Protein AF-A0A060CCM7-F1 (afdb_monomer_lite)

Foldseek 3Di:
DPPVVHDPVVVVVVQVVCVVVVHHDDDDDDPPDPPCDPLVVQLLQVPDCSVVVFQKFWDDPVCCVLADDDDPPDFKAADDLVSQVVCVVVVRDVGADPDFPPDDPPHHPGQKMKGDFDQHPVRDTTIMIGGD

pLDDT: mean 94.62, std 5.15, range [69.69, 98.62]

Organism: NCBI:txid114707

Secondary structure (DSSP, 8-state):
--GGG--HHHHHHHHHHHHHTT---------S---SSHHHHHHHTT-TTGGGGS-EEEEPGGGGGGSPPPPTT-SEEEPPHHHHHHHHHTTSS--S-S--TT-BTTTBSSSEEEE--EE-TTS-EEEEEEE-

InterPro domains:
  IPR017853 Glycoside hydrolase superfamily [SSF51445] (2-70)

Structure (mmCIF, N/CA/C/O backbone):
data_AF-A0A060CCM7-F1
#
_entry.id   AF-A0A060CCM7-F1
#
loop_
_atom_site.group_PDB
_atom_site.id
_atom_site.type_symbol
_atom_site.label_atom_id
_atom_site.label_alt_id
_atom_site.label_comp_id
_atom_site.label_asym_id
_atom_site.label_entity_id
_atom_site.label_seq_id
_atom_site.pdbx_PDB_ins_code
_atom_site.Cartn_x
_atom_site.Cartn_y
_atom_site.Cartn_z
_atom_site.occupancy
_atom_site.B_iso_or_equiv
_atom_site.auth_seq_id
_atom_site.auth_comp_id
_atom_site.auth_asym_id
_atom_site.auth_atom_id
_atom_site.pdbx_PDB_model_num
ATOM 1 N N . MET A 1 1 ? 11.215 4.249 -16.425 1.00 80.81 1 MET A N 1
ATOM 2 C CA . MET A 1 1 ? 12.465 3.891 -15.725 1.00 80.81 1 MET A CA 1
ATOM 3 C C . MET A 1 1 ? 12.741 4.905 -14.639 1.00 80.81 1 MET A C 1
ATOM 5 O O . MET A 1 1 ? 12.363 6.060 -14.806 1.00 80.81 1 MET A O 1
ATOM 9 N N . ASP A 1 2 ? 13.366 4.468 -13.548 1.00 87.12 2 ASP A N 1
ATOM 1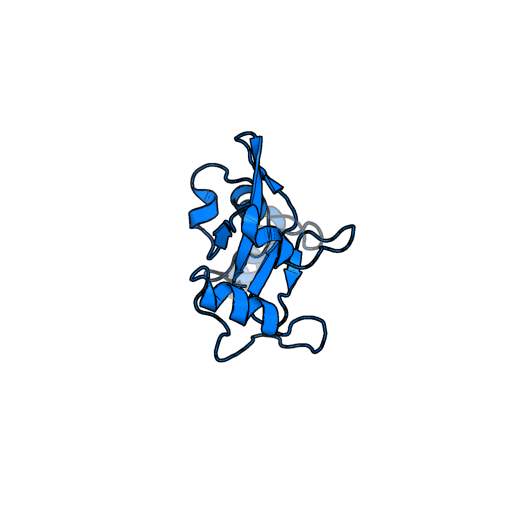0 C CA . ASP A 1 2 ? 13.931 5.389 -12.562 1.00 87.12 2 ASP A CA 1
ATOM 11 C C . ASP A 1 2 ? 15.015 6.244 -13.258 1.00 87.12 2 ASP A C 1
ATOM 13 O O . ASP A 1 2 ? 15.923 5.672 -13.872 1.00 87.12 2 ASP A O 1
ATOM 17 N N . PRO A 1 3 ? 14.917 7.590 -13.208 1.00 91.12 3 PRO A N 1
ATOM 18 C CA . PRO A 1 3 ? 15.853 8.489 -13.880 1.00 91.12 3 PRO A CA 1
ATOM 19 C C . PRO A 1 3 ? 17.325 8.277 -13.506 1.00 91.12 3 PRO A C 1
ATOM 21 O O . PRO A 1 3 ? 18.198 8.650 -14.287 1.00 91.12 3 PRO A O 1
ATOM 24 N N . ALA A 1 4 ? 17.618 7.675 -12.348 1.00 95.06 4 ALA A N 1
ATOM 25 C CA . ALA A 1 4 ? 18.980 7.335 -11.943 1.00 95.06 4 ALA A CA 1
ATOM 26 C C . ALA A 1 4 ? 19.649 6.299 -12.868 1.00 95.06 4 ALA A C 1
ATOM 28 O O . ALA A 1 4 ? 20.877 6.232 -12.910 1.00 95.06 4 ALA A O 1
ATOM 29 N N . PHE A 1 5 ? 18.863 5.522 -13.623 1.00 93.31 5 PHE A N 1
ATOM 30 C CA . PHE A 1 5 ? 19.344 4.477 -14.537 1.00 93.31 5 PHE A CA 1
ATOM 31 C C . PHE A 1 5 ? 19.176 4.832 -16.023 1.00 93.31 5 PHE A C 1
ATOM 33 O O . PHE A 1 5 ? 19.428 3.994 -16.886 1.00 93.31 5 PHE A O 1
ATOM 40 N N . GLY A 1 6 ? 18.781 6.072 -16.328 1.00 95.44 6 GLY A N 1
ATOM 41 C CA . GLY A 1 6 ? 18.636 6.579 -17.692 1.00 95.44 6 GLY A CA 1
ATOM 42 C C . GLY A 1 6 ? 17.196 6.614 -18.205 1.00 95.44 6 GLY A C 1
ATOM 43 O O . GLY A 1 6 ? 16.214 6.606 -17.459 1.00 95.44 6 GLY A O 1
ATOM 44 N N . THR A 1 7 ? 17.072 6.707 -19.522 1.00 97.00 7 THR A N 1
ATOM 45 C CA . THR A 1 7 ? 15.830 6.946 -20.261 1.00 97.00 7 THR A CA 1
ATOM 46 C C . THR A 1 7 ? 15.389 5.712 -21.032 1.00 97.00 7 THR A C 1
ATOM 48 O O . THR A 1 7 ? 16.196 4.873 -21.423 1.00 97.00 7 THR A O 1
ATOM 51 N N . GLU A 1 8 ? 14.092 5.606 -21.316 1.00 95.12 8 GLU A N 1
ATOM 52 C CA . GLU A 1 8 ? 13.553 4.512 -22.137 1.00 95.12 8 GLU A CA 1
ATOM 53 C C . GLU A 1 8 ? 14.285 4.372 -23.483 1.00 95.12 8 GLU A C 1
ATOM 55 O O . GLU A 1 8 ? 14.542 3.261 -23.937 1.00 95.12 8 GLU A O 1
ATOM 60 N N . GLN A 1 9 ? 14.700 5.491 -24.085 1.00 97.00 9 GLN A N 1
ATOM 61 C CA . GLN A 1 9 ? 15.483 5.488 -25.320 1.00 97.00 9 GLN A CA 1
ATOM 62 C C . GLN A 1 9 ? 16.863 4.844 -25.136 1.00 97.00 9 GLN A C 1
ATOM 64 O O . GLN A 1 9 ? 17.280 4.064 -25.989 1.00 97.00 9 GLN A O 1
ATOM 69 N N . GLU A 1 10 ? 17.551 5.128 -24.029 1.00 96.56 10 GLU A N 1
ATOM 70 C CA . GLU A 1 10 ? 18.838 4.504 -23.700 1.00 96.56 10 GLU A CA 1
ATOM 71 C C . GLU A 1 10 ? 18.686 3.005 -23.425 1.00 96.56 10 GLU A C 1
ATOM 73 O O . GLU A 1 10 ? 19.518 2.221 -23.878 1.00 96.56 10 GLU A O 1
ATOM 78 N N . PHE A 1 11 ? 17.598 2.583 -22.771 1.00 95.31 11 PHE A N 1
ATOM 79 C CA . PHE A 1 11 ? 17.298 1.160 -22.600 1.00 95.31 11 PHE A CA 1
ATOM 80 C C . PHE A 1 11 ? 17.077 0.470 -23.948 1.00 95.31 11 PHE A C 1
ATOM 82 O O . PHE A 1 11 ? 17.706 -0.548 -24.233 1.00 95.31 11 PHE A O 1
ATOM 89 N N . VAL A 1 12 ? 16.252 1.051 -24.824 1.00 95.94 12 VAL A N 1
ATOM 90 C CA . VAL A 1 12 ? 16.035 0.526 -26.179 1.00 95.94 12 VAL A CA 1
ATOM 91 C C . VAL A 1 12 ? 17.356 0.430 -26.944 1.00 95.94 12 VAL A C 1
ATOM 93 O O . VAL A 1 12 ? 17.621 -0.594 -27.574 1.00 95.94 12 VAL A O 1
ATOM 96 N N . GLU A 1 13 ? 18.214 1.445 -26.868 1.00 97.31 13 GLU A N 1
ATOM 97 C CA . GLU A 1 13 ? 19.512 1.417 -27.543 1.00 97.31 13 GLU A CA 1
ATOM 98 C C . GLU A 1 13 ? 20.439 0.333 -26.977 1.00 97.31 13 GLU A C 1
ATOM 100 O O . GLU A 1 13 ? 21.027 -0.434 -27.741 1.00 97.31 13 GLU A O 1
ATOM 105 N N . MET A 1 14 ? 20.489 0.176 -25.653 1.00 96.44 14 MET A N 1
ATOM 106 C CA . MET A 1 14 ? 21.209 -0.920 -25.003 1.00 96.44 14 MET A CA 1
ATOM 107 C C . MET A 1 14 ? 20.741 -2.289 -25.525 1.00 96.44 14 MET A C 1
ATOM 109 O O . MET A 1 14 ? 21.579 -3.133 -25.857 1.00 96.44 14 MET A O 1
ATOM 113 N N . THR A 1 15 ? 19.426 -2.512 -25.665 1.00 96.94 15 THR A N 1
ATOM 114 C CA . THR A 1 15 ? 18.914 -3.784 -26.210 1.00 96.94 15 THR A CA 1
ATOM 115 C C . THR A 1 15 ? 19.352 -4.029 -27.657 1.00 96.94 15 THR A C 1
ATOM 117 O O . THR A 1 15 ? 19.662 -5.167 -28.017 1.00 96.94 15 THR A O 1
ATOM 120 N N . ARG A 1 16 ? 19.454 -2.977 -28.484 1.00 97.38 16 ARG A N 1
ATOM 121 C CA . ARG A 1 16 ? 19.933 -3.090 -29.873 1.00 97.38 16 ARG A CA 1
ATOM 122 C C . ARG A 1 16 ? 21.410 -3.446 -29.935 1.00 97.38 16 ARG A C 1
ATOM 124 O O . ARG A 1 16 ? 21.787 -4.320 -30.715 1.00 97.38 16 ARG A O 1
ATOM 131 N N . VAL A 1 17 ? 22.233 -2.799 -29.109 1.00 98.12 17 VAL A N 1
ATOM 132 C CA . VAL A 1 17 ? 23.670 -3.086 -29.021 1.00 98.12 17 VAL A CA 1
ATOM 133 C C . VAL A 1 17 ? 23.888 -4.532 -28.580 1.00 98.12 17 VAL A C 1
ATOM 135 O O . VAL A 1 17 ? 24.640 -5.256 -29.228 1.00 98.12 17 VAL A O 1
ATOM 138 N N . ALA A 1 18 ? 23.182 -4.996 -27.545 1.00 98.00 18 ALA A N 1
ATOM 139 C CA . ALA A 1 18 ? 23.265 -6.387 -27.106 1.00 98.00 18 ALA A CA 1
ATOM 140 C C . ALA A 1 18 ? 22.938 -7.367 -28.248 1.00 98.00 18 ALA A C 1
ATOM 142 O O . ALA A 1 18 ? 23.722 -8.279 -28.520 1.00 98.00 18 ALA A O 1
ATOM 143 N N . ALA A 1 19 ? 21.845 -7.130 -28.981 1.00 97.75 19 ALA A N 1
ATOM 144 C CA . ALA A 1 19 ? 21.452 -7.968 -30.112 1.00 97.75 19 ALA A CA 1
ATOM 145 C C . ALA A 1 19 ? 22.500 -7.983 -31.242 1.00 97.75 19 ALA A C 1
ATOM 147 O O . ALA A 1 19 ? 22.787 -9.045 -31.798 1.00 97.75 19 ALA A O 1
ATOM 148 N N . ALA A 1 20 ? 23.117 -6.835 -31.553 1.00 98.19 20 ALA A N 1
ATOM 149 C CA . ALA A 1 20 ? 24.189 -6.731 -32.550 1.00 98.19 20 ALA A CA 1
ATOM 150 C C . ALA A 1 20 ? 25.441 -7.546 -32.176 1.00 98.19 20 ALA A C 1
ATOM 152 O O . ALA A 1 20 ? 26.185 -7.977 -33.055 1.00 98.19 20 ALA A O 1
ATOM 153 N N . HIS A 1 21 ? 25.641 -7.800 -30.881 1.00 98.12 21 HIS A N 1
ATOM 154 C CA . HIS A 1 21 ? 26.702 -8.649 -30.341 1.00 98.12 21 HIS A CA 1
ATOM 155 C C . HIS A 1 21 ? 26.232 -10.076 -30.011 1.00 98.12 21 HIS A C 1
ATOM 157 O O . HIS A 1 21 ? 26.897 -10.783 -29.254 1.00 98.12 21 HIS A O 1
ATOM 163 N N . ASN A 1 22 ? 25.097 -10.512 -30.575 1.00 97.69 22 ASN A N 1
ATOM 164 C CA . ASN A 1 22 ? 24.504 -11.834 -30.345 1.00 97.69 22 ASN A CA 1
ATOM 165 C C . ASN A 1 22 ? 24.233 -12.139 -28.857 1.00 97.69 22 ASN A C 1
ATOM 167 O O . ASN A 1 22 ? 24.215 -13.302 -28.453 1.00 97.69 22 ASN A O 1
ATOM 171 N N . ALA A 1 23 ? 24.008 -11.101 -28.051 1.00 98.12 23 ALA A N 1
ATOM 172 C CA . ALA A 1 23 ? 23.604 -11.197 -26.657 1.00 98.12 23 ALA A CA 1
ATOM 173 C C . ALA A 1 23 ? 22.101 -10.917 -26.500 1.00 98.12 23 ALA A C 1
ATOM 175 O O . ALA A 1 23 ? 21.464 -10.302 -27.357 1.00 98.12 23 ALA A O 1
ATOM 176 N N . ILE A 1 24 ? 21.536 -11.373 -25.382 1.00 96.25 24 ILE A N 1
ATOM 177 C CA . ILE A 1 24 ? 20.126 -11.189 -25.028 1.00 96.25 24 ILE A CA 1
ATOM 178 C C . ILE A 1 24 ? 20.065 -10.403 -23.720 1.00 96.25 24 ILE A C 1
ATOM 180 O O . ILE A 1 24 ? 20.733 -10.767 -22.753 1.00 96.25 24 ILE A O 1
ATOM 184 N N . VAL A 1 25 ? 19.255 -9.344 -23.696 1.00 94.88 25 VAL A N 1
ATOM 185 C CA . VAL A 1 25 ? 18.884 -8.642 -22.461 1.00 94.88 25 VAL A CA 1
ATOM 186 C C . VAL A 1 25 ? 17.677 -9.354 -21.856 1.00 94.88 25 VAL A C 1
ATOM 188 O O . VAL A 1 25 ? 16.698 -9.610 -22.556 1.00 94.88 25 VAL A O 1
ATOM 191 N N . ILE A 1 26 ? 17.764 -9.689 -20.572 1.00 94.19 26 ILE A N 1
ATOM 192 C CA . ILE A 1 26 ? 16.680 -10.279 -19.782 1.00 94.19 26 ILE A CA 1
ATOM 193 C C . ILE A 1 26 ? 16.332 -9.268 -18.694 1.00 94.19 26 ILE A C 1
ATOM 195 O O . ILE A 1 26 ? 17.239 -8.692 -18.096 1.00 94.19 26 ILE A O 1
ATOM 199 N N . ASP A 1 27 ? 15.039 -9.066 -18.465 1.00 90.06 27 ASP A N 1
ATOM 200 C CA . ASP A 1 27 ? 14.513 -8.140 -17.464 1.00 90.06 27 ASP A CA 1
ATOM 201 C C . ASP A 1 27 ? 13.419 -8.823 -16.633 1.00 90.06 27 ASP A C 1
ATOM 203 O O . ASP A 1 27 ? 12.851 -9.844 -17.046 1.00 90.06 27 ASP A O 1
ATOM 207 N N . ASP A 1 28 ? 13.134 -8.256 -15.468 1.00 88.88 28 ASP A N 1
ATOM 208 C CA . ASP A 1 28 ? 12.137 -8.763 -14.540 1.00 88.88 28 ASP A CA 1
ATOM 209 C C . ASP A 1 28 ? 10.737 -8.277 -14.924 1.00 88.88 28 ASP A C 1
ATOM 211 O O . ASP A 1 28 ? 10.455 -7.086 -15.056 1.00 88.88 28 ASP A O 1
ATOM 215 N N . VAL A 1 29 ? 9.803 -9.219 -15.024 1.00 84.81 29 VAL A N 1
ATOM 216 C CA . VAL A 1 29 ? 8.373 -8.914 -14.946 1.00 84.81 29 VAL A CA 1
ATOM 217 C C . VAL A 1 29 ? 7.947 -9.249 -13.527 1.00 84.81 29 VAL A C 1
ATOM 219 O O . VAL A 1 29 ? 8.086 -10.397 -13.105 1.00 84.81 29 VAL A O 1
ATOM 222 N N . VAL A 1 30 ? 7.426 -8.266 -12.789 1.00 81.94 30 VAL A N 1
ATOM 223 C CA . VAL A 1 30 ? 6.980 -8.433 -11.396 1.00 81.94 30 VAL A CA 1
ATOM 224 C C . VAL A 1 30 ? 5.445 -8.506 -11.357 1.00 81.94 30 VAL A C 1
ATOM 226 O O . VAL A 1 30 ? 4.785 -7.487 -11.174 1.00 81.94 30 VAL A O 1
ATOM 229 N N . PRO A 1 31 ? 4.826 -9.687 -11.561 1.00 70.06 31 PRO A N 1
ATOM 230 C CA . PRO A 1 31 ? 3.374 -9.801 -11.725 1.00 70.06 31 PRO A CA 1
ATOM 231 C C . PRO A 1 31 ? 2.593 -9.837 -10.405 1.00 70.06 31 PRO A C 1
ATOM 233 O O . PRO A 1 31 ? 1.378 -9.684 -10.417 1.00 70.06 31 PRO A O 1
ATOM 236 N N . ALA A 1 32 ? 3.257 -10.119 -9.280 1.00 69.69 32 ALA A N 1
ATOM 237 C CA . ALA A 1 32 ? 2.578 -10.527 -8.046 1.00 69.69 32 ALA A CA 1
ATOM 238 C C . ALA A 1 32 ? 2.374 -9.399 -7.020 1.00 69.69 32 ALA A C 1
ATOM 240 O O . ALA A 1 32 ? 1.642 -9.598 -6.057 1.00 69.69 32 ALA A O 1
ATOM 241 N N . HIS A 1 33 ? 3.035 -8.251 -7.188 1.00 78.50 33 HIS A N 1
ATOM 242 C CA . HIS A 1 33 ? 2.907 -7.093 -6.299 1.00 78.50 33 HIS A CA 1
ATOM 243 C C . HIS A 1 33 ? 3.453 -5.836 -6.990 1.00 78.50 33 HIS A C 1
ATOM 245 O O . HIS A 1 33 ? 4.582 -5.829 -7.470 1.00 78.50 33 HIS A O 1
ATOM 251 N N . THR A 1 34 ? 2.664 -4.761 -7.025 1.00 79.88 34 THR A N 1
ATOM 252 C CA . THR A 1 34 ? 3.072 -3.462 -7.603 1.00 79.88 34 THR A CA 1
ATOM 253 C C . THR A 1 34 ? 3.702 -2.522 -6.569 1.00 79.88 34 THR A C 1
ATOM 255 O O . THR A 1 34 ? 4.137 -1.418 -6.894 1.00 79.88 34 THR A O 1
ATOM 258 N N . GLY A 1 35 ? 3.767 -2.953 -5.305 1.00 85.31 35 GLY A N 1
ATOM 259 C CA . GLY A 1 35 ? 4.221 -2.131 -4.187 1.00 85.31 35 GLY A CA 1
ATOM 260 C C . GLY A 1 35 ? 3.235 -1.012 -3.835 1.00 85.31 35 GLY A C 1
ATOM 261 O O . GLY A 1 35 ? 2.052 -1.068 -4.162 1.00 85.31 35 GLY A O 1
ATOM 262 N N . LYS A 1 36 ? 3.736 0.017 -3.142 1.00 89.00 36 LYS A N 1
ATOM 263 C CA . LYS A 1 36 ? 2.947 1.162 -2.646 1.00 89.00 36 LYS A CA 1
ATOM 264 C C . LYS A 1 36 ? 3.052 2.383 -3.574 1.00 89.00 36 LYS A C 1
ATOM 266 O O . LYS A 1 36 ? 3.294 3.495 -3.115 1.00 89.00 36 LYS A O 1
ATOM 271 N N . GLY A 1 37 ? 2.974 2.150 -4.886 1.00 90.19 37 GLY A N 1
ATOM 272 C CA . GLY A 1 37 ? 3.090 3.183 -5.921 1.00 90.19 37 GLY A CA 1
ATOM 273 C C . GLY A 1 37 ? 1.809 4.002 -6.131 1.00 90.19 37 GLY A C 1
ATOM 274 O O . GLY A 1 37 ? 0.925 4.042 -5.277 1.00 90.19 37 GLY A O 1
ATOM 275 N N . ALA A 1 38 ? 1.694 4.643 -7.298 1.00 93.44 38 ALA A N 1
ATOM 276 C CA . ALA A 1 38 ? 0.535 5.471 -7.650 1.00 93.44 38 ALA A CA 1
ATOM 277 C C . ALA A 1 38 ? -0.790 4.689 -7.608 1.00 93.44 38 ALA A C 1
ATOM 279 O O . ALA A 1 38 ? -1.772 5.186 -7.064 1.00 93.44 38 ALA A O 1
ATOM 280 N N . ASP A 1 39 ? -0.796 3.449 -8.099 1.00 94.12 39 ASP A N 1
ATOM 281 C CA . ASP A 1 39 ? -1.987 2.593 -8.095 1.00 94.12 39 ASP A CA 1
ATOM 282 C C . ASP A 1 39 ? -2.458 2.282 -6.666 1.00 94.12 39 ASP A C 1
ATOM 284 O O . ASP A 1 39 ? -3.654 2.329 -6.378 1.00 94.12 39 ASP A O 1
ATOM 288 N N . PHE A 1 40 ? -1.522 2.059 -5.735 1.00 95.25 40 PHE A N 1
ATOM 289 C CA . PHE A 1 40 ? -1.840 1.839 -4.323 1.00 95.25 40 PHE A CA 1
ATOM 290 C C . PHE A 1 40 ? -2.425 3.102 -3.696 1.00 95.25 40 PHE A C 1
ATOM 292 O O . PHE A 1 40 ? -3.412 3.035 -2.969 1.00 95.25 40 PHE A O 1
ATOM 299 N N . ARG A 1 41 ? -1.877 4.274 -4.033 1.00 95.38 41 ARG A N 1
ATOM 300 C CA . ARG A 1 41 ? -2.422 5.555 -3.574 1.00 95.38 41 ARG A CA 1
ATOM 301 C C . ARG A 1 41 ? -3.855 5.779 -4.071 1.00 95.38 41 ARG A C 1
ATOM 303 O O . ARG A 1 41 ? -4.693 6.259 -3.310 1.00 95.38 41 ARG A O 1
ATOM 310 N N . LEU A 1 42 ? -4.145 5.428 -5.324 1.00 96.75 42 LEU A N 1
ATOM 311 C CA . LEU A 1 42 ? -5.497 5.494 -5.887 1.00 96.75 42 LEU A CA 1
ATOM 312 C C . LEU A 1 42 ? -6.449 4.512 -5.188 1.00 96.75 42 LEU A C 1
ATOM 314 O O . LEU A 1 42 ? -7.586 4.879 -4.889 1.00 96.75 42 LEU A O 1
ATOM 318 N N . ALA A 1 43 ? -5.965 3.313 -4.854 1.00 97.00 43 ALA A N 1
ATOM 319 C CA . ALA A 1 43 ? -6.711 2.325 -4.081 1.00 97.00 43 ALA A CA 1
ATOM 320 C C . ALA A 1 43 ? -7.066 2.841 -2.675 1.00 97.00 43 ALA A C 1
ATOM 322 O O . ALA A 1 43 ? -8.232 2.815 -2.287 1.00 97.00 43 ALA A O 1
ATOM 323 N N . GLU A 1 44 ? -6.110 3.419 -1.941 1.00 97.12 44 GLU A N 1
ATOM 324 C CA . GLU A 1 44 ? -6.376 4.026 -0.628 1.00 97.12 44 GLU A CA 1
ATOM 325 C C . GLU A 1 44 ? -7.435 5.142 -0.694 1.00 97.12 44 GLU A C 1
ATOM 327 O O . GLU A 1 44 ? -8.217 5.327 0.241 1.00 97.12 44 GLU A O 1
ATOM 332 N N . MET A 1 45 ? -7.464 5.893 -1.800 1.00 97.69 45 MET A N 1
ATOM 333 C CA . MET A 1 45 ? -8.429 6.966 -2.051 1.00 97.69 45 MET A CA 1
ATOM 334 C C . MET A 1 45 ? -9.783 6.471 -2.585 1.00 97.69 45 MET A C 1
ATOM 336 O O . MET A 1 45 ? -10.632 7.303 -2.917 1.00 97.69 45 MET A O 1
ATOM 340 N N . ALA A 1 46 ? -9.997 5.154 -2.673 1.00 97.56 46 ALA A N 1
ATOM 341 C CA . ALA A 1 46 ? -11.193 4.545 -3.252 1.00 97.56 46 ALA A CA 1
ATOM 342 C C . ALA A 1 46 ? -11.535 5.107 -4.647 1.00 97.56 46 ALA A C 1
ATOM 344 O O . ALA A 1 46 ? -12.698 5.371 -4.957 1.00 97.56 46 ALA A O 1
ATOM 345 N N . TYR A 1 47 ? -10.510 5.365 -5.467 1.00 97.94 47 TYR A N 1
ATOM 346 C CA . TYR A 1 47 ? -10.706 5.851 -6.826 1.00 97.94 47 TYR A CA 1
ATOM 347 C C . TYR A 1 47 ? -11.077 4.691 -7.747 1.00 97.94 47 TYR A C 1
ATOM 349 O O . TYR A 1 47 ? -10.264 3.794 -7.958 1.00 97.94 47 TYR A O 1
ATOM 357 N N . ASP A 1 48 ? -12.281 4.744 -8.315 1.00 97.12 48 ASP A N 1
ATOM 358 C CA . ASP A 1 48 ? -12.784 3.747 -9.267 1.00 97.12 48 ASP A CA 1
ATOM 359 C C . ASP A 1 48 ? -12.601 2.307 -8.730 1.00 97.12 48 ASP A C 1
ATOM 361 O O . ASP A 1 48 ? -12.807 2.059 -7.539 1.00 97.12 48 ASP A O 1
ATOM 365 N N . ASP A 1 49 ? -12.165 1.369 -9.571 1.00 96.50 49 ASP A N 1
ATOM 366 C CA . ASP A 1 49 ? -11.948 -0.032 -9.196 1.00 96.50 49 ASP A CA 1
ATOM 367 C C . ASP A 1 49 ? -10.548 -0.328 -8.612 1.00 96.50 49 ASP A C 1
ATOM 369 O O . ASP A 1 49 ? -10.224 -1.488 -8.338 1.00 96.50 49 ASP A O 1
ATOM 373 N N . PHE A 1 50 ? -9.702 0.686 -8.373 1.00 96.44 50 PHE A N 1
ATOM 374 C CA . PHE A 1 50 ? -8.338 0.480 -7.854 1.00 96.44 50 PHE A CA 1
ATOM 375 C C . PHE A 1 50 ? -8.258 -0.302 -6.533 1.00 96.44 50 PHE A C 1
ATOM 377 O O . PHE A 1 50 ? -7.336 -1.113 -6.406 1.00 96.44 50 PHE A O 1
ATOM 384 N N . PRO A 1 51 ? -9.185 -0.148 -5.561 1.00 95.38 51 PRO A N 1
ATOM 385 C CA . PRO A 1 51 ? -9.188 -0.994 -4.366 1.00 95.38 51 PRO A CA 1
ATOM 386 C C . PRO A 1 51 ? -9.202 -2.493 -4.683 1.00 95.38 51 PRO A C 1
ATOM 388 O O . PRO A 1 51 ? -8.575 -3.276 -3.975 1.00 95.38 51 PRO A O 1
ATOM 391 N N . GLY A 1 52 ? -9.857 -2.896 -5.778 1.00 93.94 52 GLY A N 1
ATOM 392 C CA . GLY A 1 52 ? -9.942 -4.290 -6.214 1.00 93.94 52 GLY A CA 1
ATOM 393 C C . GLY A 1 52 ? -8.620 -4.887 -6.708 1.00 93.94 52 GLY A C 1
ATOM 394 O O . GLY A 1 52 ? -8.526 -6.106 -6.843 1.00 93.94 52 GLY A O 1
ATOM 395 N N . LEU A 1 53 ? -7.593 -4.064 -6.952 1.00 93.44 53 LEU A N 1
ATOM 396 C CA . LEU A 1 53 ? -6.254 -4.524 -7.338 1.00 93.44 53 LEU A CA 1
ATOM 397 C C . LEU A 1 53 ? -5.444 -5.068 -6.152 1.00 93.44 53 LEU A C 1
ATOM 399 O O . LEU A 1 53 ? -4.436 -5.743 -6.359 1.00 93.44 53 LEU A O 1
ATOM 403 N N . TYR A 1 54 ? -5.870 -4.782 -4.920 1.00 94.12 54 TYR A N 1
ATOM 404 C CA . TYR A 1 54 ? -5.132 -5.110 -3.706 1.00 94.12 54 TYR A CA 1
ATOM 405 C C . TYR A 1 54 ? -5.968 -5.959 -2.756 1.00 94.12 54 TYR A C 1
ATOM 407 O O . TYR A 1 54 ? -7.190 -5.848 -2.681 1.00 94.12 54 TYR A O 1
ATOM 415 N N . HIS A 1 55 ? -5.294 -6.780 -1.953 1.00 94.56 55 HIS A N 1
ATOM 416 C CA . HIS A 1 55 ? -5.937 -7.434 -0.820 1.00 94.56 55 HIS A CA 1
ATOM 417 C C . HIS A 1 55 ? -6.038 -6.434 0.337 1.00 94.56 55 HIS A C 1
ATOM 419 O O . HIS A 1 55 ? -5.216 -6.446 1.255 1.00 94.56 55 HIS A O 1
ATOM 425 N N . MET A 1 56 ? -7.017 -5.534 0.253 1.00 95.69 56 MET A N 1
ATOM 426 C CA . MET A 1 56 ? -7.279 -4.501 1.252 1.00 95.69 56 MET A CA 1
ATOM 427 C C . MET A 1 56 ? -8.730 -4.518 1.721 1.00 95.69 56 MET A C 1
ATOM 429 O O . MET A 1 56 ? -9.653 -4.803 0.962 1.00 95.69 56 MET A O 1
ATOM 433 N N . ILE A 1 57 ? -8.912 -4.234 3.004 1.00 97.81 57 ILE A N 1
ATOM 434 C CA . ILE A 1 57 ? -10.189 -4.278 3.698 1.00 97.81 57 ILE A CA 1
ATOM 435 C C . ILE A 1 57 ? -10.394 -2.925 4.374 1.00 97.81 57 ILE A C 1
ATOM 437 O O . ILE A 1 57 ? -9.559 -2.494 5.172 1.00 97.81 57 ILE A O 1
ATOM 441 N N . GLU A 1 58 ? -11.498 -2.254 4.047 1.00 97.88 58 GLU A N 1
ATOM 442 C CA . GLU A 1 58 ? -11.926 -1.037 4.741 1.00 97.88 58 GLU A CA 1
ATOM 443 C C . GLU A 1 58 ? -12.391 -1.416 6.155 1.00 97.88 58 GLU A C 1
ATOM 445 O O . GLU A 1 58 ? -13.269 -2.269 6.324 1.00 97.88 58 GLU A O 1
ATOM 450 N N . ILE A 1 59 ? -11.791 -0.807 7.178 1.00 98.56 59 ILE A N 1
ATOM 451 C CA . ILE A 1 59 ? -12.168 -1.035 8.577 1.00 98.56 59 ILE A CA 1
ATOM 452 C C . ILE A 1 59 ? -13.243 -0.029 8.974 1.00 98.56 59 ILE A C 1
ATOM 454 O O . ILE A 1 59 ? -13.109 1.166 8.695 1.00 98.56 59 ILE A O 1
ATOM 458 N N . ARG A 1 60 ? -14.297 -0.505 9.650 1.00 98.12 60 ARG A N 1
ATOM 459 C CA . ARG A 1 60 ? -15.364 0.367 10.164 1.00 98.12 60 ARG A CA 1
ATOM 460 C C . ARG A 1 60 ? -14.783 1.390 11.134 1.00 98.12 60 ARG A C 1
ATOM 462 O O . ARG A 1 60 ? -13.891 1.066 11.912 1.00 98.12 60 ARG A O 1
ATOM 469 N N . ASP A 1 61 ? -15.325 2.597 11.094 1.00 97.38 61 ASP A N 1
ATOM 470 C CA . ASP A 1 61 ? -14.957 3.722 11.959 1.00 97.38 61 ASP A CA 1
ATOM 471 C C . ASP A 1 61 ? -14.969 3.368 13.453 1.00 97.38 61 ASP A C 1
ATOM 473 O O . ASP A 1 61 ? -14.001 3.658 14.155 1.00 97.38 61 ASP A O 1
ATOM 477 N N . ASP A 1 62 ? -15.994 2.646 13.910 1.00 98.19 62 ASP A N 1
ATOM 478 C CA . ASP A 1 62 ? -16.110 2.151 15.290 1.00 98.19 62 ASP A CA 1
ATOM 479 C C . ASP A 1 62 ? -14.927 1.260 15.726 1.00 98.19 62 ASP A C 1
ATOM 481 O O . ASP A 1 62 ? -14.637 1.136 16.917 1.00 98.19 62 ASP A O 1
ATOM 485 N N . ASP A 1 63 ? -14.232 0.641 14.767 1.00 98.50 63 ASP A N 1
ATOM 486 C CA . ASP A 1 63 ? -13.112 -0.275 14.991 1.00 98.50 63 ASP A CA 1
ATOM 487 C C . ASP A 1 63 ? -11.738 0.361 14.720 1.00 98.50 63 ASP A C 1
ATOM 489 O O . ASP A 1 63 ? -10.708 -0.277 14.951 1.00 98.50 63 ASP A O 1
ATOM 493 N N . TRP A 1 64 ? -11.679 1.628 14.293 1.00 98.31 64 TRP A N 1
ATOM 494 C CA . TRP A 1 64 ? -10.413 2.352 14.121 1.00 98.31 64 TRP A CA 1
ATOM 495 C C . TRP A 1 64 ? -9.543 2.421 15.381 1.00 98.31 64 TRP A C 1
ATOM 497 O O . TRP A 1 64 ? -8.326 2.344 15.216 1.00 98.31 64 TRP A O 1
ATOM 507 N N . PRO A 1 65 ? -10.086 2.497 16.615 1.00 97.88 65 PRO A N 1
ATOM 508 C CA . PRO A 1 65 ? -9.266 2.465 17.829 1.00 97.88 65 PRO A CA 1
ATOM 509 C C . PRO A 1 65 ? -8.433 1.186 18.015 1.00 97.88 65 PRO A C 1
ATOM 511 O O . PRO A 1 65 ? -7.538 1.166 18.855 1.00 97.88 65 PRO A O 1
ATOM 514 N N . LEU A 1 66 ? -8.716 0.110 17.268 1.00 97.56 66 LEU A N 1
ATOM 515 C CA . LEU A 1 66 ? -7.899 -1.112 17.271 1.00 97.56 66 LEU A CA 1
ATOM 516 C C . LEU A 1 66 ? -6.612 -0.954 16.461 1.00 97.56 66 LEU A C 1
ATOM 518 O O . LEU A 1 66 ? -5.652 -1.696 16.666 1.00 97.56 66 LEU A O 1
ATOM 522 N N . LEU A 1 67 ? -6.626 -0.053 15.482 1.00 98.06 67 LEU A N 1
ATOM 523 C CA . LEU A 1 67 ? -5.536 0.125 14.544 1.00 98.06 67 LEU A CA 1
ATOM 524 C C . LEU A 1 67 ? -4.523 1.107 15.146 1.00 98.06 67 LEU A C 1
ATOM 526 O O . LEU A 1 67 ? -4.915 2.218 15.508 1.00 98.06 67 LEU A O 1
ATOM 530 N N . PRO A 1 68 ? -3.233 0.741 15.218 1.00 96.81 68 PRO A N 1
ATOM 531 C CA . PRO A 1 68 ? -2.208 1.614 15.776 1.00 96.81 68 PRO A CA 1
ATOM 532 C C . PRO A 1 68 ? -2.104 2.932 15.005 1.00 96.81 68 PRO A C 1
ATOM 534 O O . PRO A 1 68 ? -2.437 3.005 13.814 1.00 96.81 68 PRO A O 1
ATOM 537 N N . ASP A 1 69 ? -1.627 3.963 15.696 1.00 95.94 69 ASP A N 1
ATOM 538 C CA . ASP A 1 69 ? -1.304 5.243 15.077 1.00 95.94 69 ASP A CA 1
ATOM 539 C C . ASP A 1 69 ? -0.173 5.062 14.059 1.00 95.94 69 ASP A C 1
ATOM 541 O O . ASP A 1 69 ? 0.730 4.236 14.229 1.00 95.94 69 ASP A O 1
ATOM 545 N N . VAL A 1 70 ? -0.237 5.834 12.978 1.00 96.12 70 VAL A N 1
ATOM 546 C CA . VAL A 1 70 ? 0.821 5.878 11.972 1.00 96.12 70 VAL A CA 1
ATOM 547 C C . VAL A 1 70 ? 1.750 7.034 12.312 1.00 96.12 70 VAL A C 1
ATOM 549 O O . VAL A 1 70 ? 1.297 8.154 12.521 1.00 96.12 70 VAL A O 1
ATOM 552 N N . GLU A 1 71 ? 3.051 6.757 12.384 1.00 93.25 71 GLU A N 1
ATOM 553 C CA . GLU A 1 71 ? 4.058 7.783 12.663 1.00 93.25 71 GLU A CA 1
ATOM 554 C C . GLU A 1 71 ? 4.047 8.898 11.607 1.00 93.25 71 GLU A C 1
ATOM 556 O O . GLU A 1 71 ? 3.885 8.636 10.411 1.00 93.25 71 GLU A O 1
ATOM 561 N N . ASP A 1 72 ? 4.308 10.134 12.039 1.00 91.50 72 ASP A N 1
ATOM 562 C CA . ASP A 1 72 ? 4.401 11.289 11.147 1.00 91.50 72 ASP A CA 1
ATOM 563 C C . ASP A 1 72 ? 5.375 11.031 9.985 1.00 91.50 72 ASP A C 1
ATOM 565 O O . ASP A 1 72 ? 6.523 10.616 10.162 1.00 91.50 72 ASP A O 1
ATOM 569 N N . GLY A 1 73 ? 4.912 11.297 8.762 1.00 90.62 73 GLY A N 1
ATOM 570 C CA . GLY A 1 73 ? 5.683 11.065 7.539 1.00 90.62 73 GLY A CA 1
ATOM 571 C C . GLY A 1 73 ? 5.658 9.619 7.029 1.00 90.62 73 GLY A C 1
ATOM 572 O O . GLY A 1 73 ? 6.237 9.339 5.977 1.00 90.62 73 GLY A O 1
ATOM 573 N N . ARG A 1 74 ? 4.974 8.698 7.717 1.00 91.38 74 ARG A N 1
ATOM 574 C CA . ARG A 1 74 ? 4.624 7.370 7.196 1.00 91.38 74 ARG A CA 1
ATOM 575 C C . ARG A 1 74 ? 3.186 7.370 6.672 1.00 91.38 74 ARG A C 1
ATOM 577 O O . ARG A 1 74 ? 2.366 8.198 7.040 1.00 91.38 74 ARG A O 1
ATOM 584 N N . HIS A 1 75 ? 2.884 6.413 5.797 1.00 90.88 75 HIS A N 1
ATOM 585 C CA . HIS A 1 75 ? 1.530 6.214 5.251 1.00 90.88 75 HIS A CA 1
ATOM 586 C C . HIS A 1 75 ? 0.813 5.001 5.855 1.00 90.88 75 HIS A C 1
ATOM 588 O O . HIS A 1 75 ? -0.406 4.878 5.772 1.00 90.88 75 HIS A O 1
ATOM 594 N N . ALA A 1 76 ? 1.575 4.086 6.455 1.00 95.19 76 ALA A N 1
ATOM 595 C CA . ALA A 1 76 ? 1.063 2.868 7.052 1.00 95.19 76 ALA A CA 1
ATOM 596 C C . ALA A 1 76 ? 2.024 2.342 8.120 1.00 95.19 76 ALA A C 1
ATOM 598 O O . ALA A 1 76 ? 3.215 2.661 8.106 1.00 95.19 76 ALA A O 1
ATOM 599 N N . VAL A 1 77 ? 1.505 1.470 8.976 1.00 96.62 77 VAL A N 1
ATOM 600 C CA . VAL A 1 77 ? 2.225 0.805 10.065 1.00 96.62 77 VAL A CA 1
ATOM 601 C C . VAL A 1 77 ? 1.949 -0.702 10.028 1.00 96.62 77 VAL A C 1
ATOM 603 O O . VAL A 1 77 ? 0.837 -1.123 9.694 1.00 96.62 77 VAL A O 1
ATOM 606 N N . ASN A 1 78 ? 2.959 -1.527 10.329 1.00 96.94 78 ASN A N 1
ATOM 607 C CA . ASN A 1 78 ? 2.778 -2.976 10.426 1.00 96.94 78 ASN A CA 1
ATOM 608 C C . ASN A 1 78 ? 1.900 -3.312 11.635 1.00 96.94 78 ASN A C 1
ATOM 610 O O . ASN A 1 78 ? 2.071 -2.739 12.709 1.00 96.94 78 ASN A O 1
ATOM 614 N N . LEU A 1 79 ? 0.952 -4.232 11.467 1.00 97.75 79 LEU A N 1
ATOM 615 C CA . LEU A 1 79 ? 0.079 -4.616 12.565 1.00 97.75 79 LEU A CA 1
ATOM 616 C C . LEU A 1 79 ? 0.794 -5.586 13.509 1.00 97.75 79 LEU A C 1
ATOM 618 O O . LEU A 1 79 ? 1.332 -6.592 13.037 1.00 97.75 79 LEU A O 1
ATOM 622 N N . PRO A 1 80 ? 0.737 -5.363 14.834 1.00 96.50 80 PRO A N 1
ATOM 623 C CA . PRO A 1 80 ? 1.225 -6.346 15.787 1.00 96.50 80 PRO A CA 1
ATOM 624 C C . PRO A 1 80 ? 0.310 -7.585 15.788 1.00 96.50 80 PRO A C 1
ATOM 626 O O . PRO A 1 80 ? -0.901 -7.459 15.552 1.00 96.50 80 PRO A O 1
ATOM 629 N N . PRO A 1 81 ? 0.829 -8.781 16.127 1.00 96.69 81 PRO A N 1
ATOM 630 C CA . PRO A 1 81 ? 0.054 -10.027 16.120 1.00 96.69 81 PRO A CA 1
ATOM 631 C C . PRO A 1 81 ? -1.267 -9.951 16.901 1.00 96.69 81 PRO A C 1
ATOM 633 O O . PRO A 1 81 ? -2.300 -10.427 16.433 1.00 96.69 81 PRO A O 1
ATOM 636 N N . ALA A 1 82 ? -1.264 -9.268 18.050 1.00 97.56 82 ALA A N 1
ATOM 637 C CA . ALA A 1 82 ? -2.452 -9.109 18.888 1.00 97.56 82 ALA A CA 1
ATOM 638 C C . ALA A 1 82 ? -3.573 -8.296 18.216 1.00 97.56 82 ALA A C 1
ATOM 640 O O . ALA A 1 82 ? -4.750 -8.553 18.466 1.00 97.56 82 ALA A O 1
ATOM 641 N N . VAL A 1 83 ? -3.239 -7.314 17.371 1.00 98.25 83 VAL A N 1
ATOM 642 C CA . VAL A 1 83 ? -4.241 -6.550 16.606 1.00 98.25 83 VAL A CA 1
ATOM 643 C C . VAL A 1 83 ? -4.761 -7.392 15.442 1.00 98.25 83 VAL A C 1
ATOM 645 O O . VAL A 1 83 ? -5.962 -7.404 15.187 1.00 98.25 83 VAL A O 1
ATOM 648 N N . VAL A 1 84 ? -3.892 -8.172 14.790 1.00 98.38 84 VAL A N 1
ATOM 649 C CA . VAL A 1 84 ? -4.301 -9.121 13.740 1.00 98.38 84 VAL A CA 1
ATOM 650 C C . VAL A 1 84 ? -5.304 -10.150 14.275 1.00 98.38 84 VAL A C 1
ATOM 652 O O . VAL A 1 84 ? -6.299 -10.436 13.608 1.00 98.38 84 VAL A O 1
ATOM 655 N N . ASP A 1 85 ? -5.092 -10.667 15.487 1.00 98.44 85 ASP A N 1
ATOM 656 C CA . ASP A 1 85 ? -6.033 -11.588 16.134 1.00 98.44 85 ASP A CA 1
ATOM 657 C C . ASP A 1 85 ? -7.390 -10.927 16.417 1.00 98.44 85 ASP A C 1
ATOM 659 O O . ASP A 1 85 ? -8.429 -11.510 16.113 1.00 98.44 85 ASP A O 1
ATOM 663 N N . GLN A 1 86 ? -7.400 -9.687 16.915 1.00 98.50 86 GLN A N 1
ATOM 664 C CA . GLN A 1 86 ? -8.638 -8.937 17.166 1.00 98.50 86 GLN A CA 1
ATOM 665 C C . GLN A 1 86 ? -9.427 -8.661 15.878 1.00 98.50 86 GLN A C 1
ATOM 667 O O . GLN A 1 86 ? -10.652 -8.794 15.852 1.00 98.50 86 GLN A O 1
ATOM 672 N N . LEU A 1 87 ? -8.735 -8.304 14.793 1.00 98.62 87 LEU A N 1
ATOM 673 C CA . LEU A 1 87 ? -9.357 -8.071 13.488 1.00 98.62 87 LEU A CA 1
ATOM 674 C C . LEU A 1 87 ? -9.908 -9.364 12.873 1.00 98.62 87 LEU A C 1
ATOM 676 O O . LEU A 1 87 ? -10.974 -9.338 12.254 1.00 98.62 87 LEU A O 1
ATOM 680 N N . ARG A 1 88 ? -9.225 -10.500 13.074 1.00 98.50 88 ARG A N 1
ATOM 681 C CA . ARG A 1 88 ? -9.739 -11.828 12.704 1.00 98.50 88 ARG A CA 1
ATOM 682 C C . ARG A 1 88 ? -11.010 -12.163 13.468 1.00 98.50 88 ARG A C 1
ATOM 684 O O . ARG A 1 88 ? -11.982 -12.595 12.858 1.00 98.50 88 ARG A O 1
ATOM 691 N N . ASP A 1 89 ? -11.020 -11.960 14.780 1.00 98.50 89 ASP A N 1
ATOM 692 C CA . ASP A 1 89 ? -12.171 -12.303 15.621 1.00 98.50 89 ASP A CA 1
ATOM 693 C C . ASP A 1 89 ? -13.405 -11.449 15.275 1.00 98.50 89 ASP A C 1
ATOM 695 O O . ASP A 1 89 ? -14.541 -11.899 15.421 1.00 98.50 89 ASP A O 1
ATOM 699 N N . LYS A 1 90 ? -13.185 -10.245 14.731 1.00 98.19 90 LYS A N 1
ATOM 700 C CA . LYS A 1 90 ? -14.220 -9.379 14.141 1.00 98.19 90 LYS A CA 1
ATOM 701 C C . LYS A 1 90 ? -14.609 -9.744 12.703 1.00 98.19 90 LYS A C 1
ATOM 703 O O . LYS A 1 90 ? -15.582 -9.200 12.187 1.00 98.19 90 LYS A O 1
ATOM 708 N N . GLY A 1 91 ? -13.889 -10.664 12.065 1.00 98.12 91 GLY A N 1
ATOM 709 C CA . GLY A 1 91 ? -14.167 -11.152 10.715 1.00 98.12 91 GLY A CA 1
ATOM 710 C C . GLY A 1 91 ? -13.651 -10.262 9.581 1.00 98.12 91 GLY A C 1
ATOM 711 O O . GLY A 1 91 ? -14.078 -10.453 8.446 1.00 98.12 91 GLY A O 1
ATOM 712 N N . TYR A 1 92 ? -12.753 -9.307 9.853 1.00 98.44 92 TYR A N 1
ATOM 713 C CA . TYR A 1 92 ? -12.185 -8.442 8.808 1.00 98.44 92 TYR A CA 1
ATOM 714 C C . TYR A 1 92 ? -11.163 -9.163 7.937 1.00 98.44 92 TYR A C 1
ATOM 716 O O . TYR A 1 92 ? -11.146 -8.992 6.723 1.00 98.44 92 TYR A O 1
ATOM 724 N N . ILE A 1 93 ? -10.292 -9.950 8.564 1.00 98.25 93 ILE A N 1
ATOM 725 C CA . ILE A 1 93 ? -9.171 -10.618 7.903 1.00 98.25 93 ILE A CA 1
ATOM 726 C C . ILE A 1 93 ? -9.084 -12.073 8.346 1.00 98.25 93 ILE A C 1
ATOM 728 O O . ILE A 1 93 ? -9.621 -12.467 9.379 1.00 98.25 93 ILE A O 1
ATOM 732 N N . VAL A 1 94 ? -8.343 -12.880 7.591 1.00 97.00 94 VAL A N 1
ATOM 733 C CA . VAL A 1 94 ? -8.131 -14.305 7.905 1.00 97.00 94 VAL A CA 1
ATOM 734 C C . VAL A 1 94 ? -7.236 -14.535 9.132 1.00 97.00 94 VAL A C 1
ATOM 736 O O . VAL A 1 94 ? -7.128 -15.658 9.620 1.00 97.00 94 VAL A O 1
ATOM 739 N N . GLY A 1 95 ? -6.614 -13.474 9.650 1.00 97.12 95 GLY A N 1
ATOM 740 C CA . GLY A 1 95 ? -5.694 -13.509 10.778 1.00 97.12 95 GLY A CA 1
ATOM 741 C C . GLY A 1 95 ? -4.241 -13.691 10.352 1.00 97.12 95 GLY A C 1
ATOM 742 O O . GLY A 1 95 ? -3.849 -13.368 9.230 1.00 97.12 95 GLY A O 1
ATOM 743 N N . GLN A 1 96 ? -3.422 -14.175 11.283 1.00 95.56 96 GLN A N 1
ATOM 744 C CA . GLN A 1 96 ? -1.987 -14.339 11.071 1.00 95.56 96 GLN A CA 1
ATOM 745 C C . GLN A 1 96 ? -1.707 -15.396 9.994 1.00 95.56 96 GLN A C 1
ATOM 747 O O . GLN A 1 96 ? -2.285 -16.486 10.010 1.00 95.56 96 GLN A O 1
ATOM 752 N N . LEU A 1 97 ? -0.801 -15.086 9.065 1.00 93.81 97 LEU A N 1
ATOM 753 C CA . LEU A 1 97 ? -0.369 -16.036 8.045 1.00 93.81 97 LEU A CA 1
ATOM 754 C C . LEU A 1 97 ? 0.723 -16.964 8.584 1.00 93.81 97 LEU A C 1
ATOM 756 O O . LEU A 1 97 ? 1.485 -16.626 9.485 1.00 93.81 97 LEU A O 1
ATOM 760 N N . ARG A 1 98 ? 0.823 -18.164 7.999 1.00 90.25 98 ARG A N 1
ATOM 761 C CA . ARG A 1 98 ? 1.774 -19.199 8.445 1.00 90.25 98 ARG A CA 1
ATOM 762 C C . ARG A 1 98 ? 3.243 -18.783 8.297 1.00 90.25 98 ARG A C 1
ATOM 764 O O . ARG A 1 98 ? 4.104 -19.341 8.975 1.00 90.25 98 ARG A O 1
ATOM 771 N N . ARG A 1 99 ? 3.550 -17.892 7.357 1.00 90.56 99 ARG A N 1
ATOM 772 C CA . ARG A 1 99 ? 4.902 -17.405 7.081 1.00 90.56 99 ARG A CA 1
ATOM 773 C C . ARG A 1 99 ? 4.835 -15.906 6.896 1.00 90.56 99 ARG A C 1
ATOM 775 O O . ARG A 1 99 ? 4.118 -15.485 6.003 1.00 90.56 99 ARG A O 1
ATOM 782 N N . VAL A 1 100 ? 5.643 -15.188 7.666 1.00 90.69 100 VAL A N 1
ATOM 783 C CA . VAL A 1 100 ? 5.863 -13.754 7.496 1.00 90.69 100 VAL A CA 1
ATOM 784 C C . VAL A 1 100 ? 7.085 -13.570 6.613 1.00 90.69 100 VAL A C 1
ATOM 786 O O . VAL A 1 100 ? 8.201 -13.939 6.991 1.00 90.69 100 VAL A O 1
ATOM 789 N N . ILE A 1 101 ? 6.876 -13.067 5.401 1.00 86.12 101 ILE A N 1
ATOM 790 C CA . ILE A 1 101 ? 7.975 -12.841 4.455 1.00 86.12 101 ILE A CA 1
ATOM 791 C C . ILE A 1 101 ? 8.740 -11.598 4.924 1.00 86.12 101 ILE A C 1
ATOM 793 O O . ILE A 1 101 ? 8.114 -10.604 5.272 1.00 86.12 101 ILE A O 1
ATOM 797 N N . PHE A 1 102 ? 10.075 -11.638 4.955 1.00 88.00 102 PHE A N 1
ATOM 798 C CA . PHE A 1 102 ? 10.916 -10.531 5.450 1.00 88.00 102 PHE A CA 1
ATOM 799 C C . PHE A 1 102 ? 10.652 -10.143 6.917 1.00 88.00 102 PHE A C 1
ATOM 801 O O . PHE A 1 102 ? 10.662 -8.964 7.256 1.00 88.00 102 PHE A O 1
ATOM 808 N N . PHE A 1 103 ? 10.390 -11.129 7.784 1.00 92.50 103 PHE A N 1
ATOM 809 C CA . PHE A 1 103 ? 10.211 -10.891 9.218 1.00 92.50 103 PHE A CA 1
ATOM 810 C C . PHE A 1 103 ? 11.404 -10.139 9.825 1.00 92.50 103 PHE A C 1
ATOM 812 O O . PHE A 1 103 ? 12.553 -10.562 9.678 1.00 92.50 103 PHE A O 1
ATOM 819 N N . GLU A 1 104 ? 11.105 -9.078 10.568 1.00 92.94 104 GLU A N 1
ATOM 820 C CA . GLU A 1 104 ? 12.082 -8.286 11.307 1.00 92.94 104 GLU A CA 1
ATOM 821 C C . GLU A 1 104 ? 11.460 -7.838 12.644 1.00 92.94 104 GLU A C 1
ATOM 823 O O . GLU A 1 104 ? 10.446 -7.133 12.633 1.00 92.94 104 GLU A O 1
ATOM 828 N N . PRO A 1 105 ? 12.024 -8.243 13.801 1.00 92.25 105 PRO A N 1
ATOM 829 C CA . PRO A 1 105 ? 11.483 -7.887 15.112 1.00 92.25 105 PRO A CA 1
ATOM 830 C C . PRO A 1 105 ? 11.316 -6.376 15.289 1.00 92.25 105 PRO A C 1
ATOM 832 O O . PRO A 1 105 ? 12.252 -5.615 15.058 1.00 92.25 105 PRO A O 1
ATOM 835 N N . GLY A 1 106 ? 10.127 -5.948 15.720 1.00 88.00 106 GLY A N 1
ATOM 836 C CA . GLY A 1 106 ? 9.802 -4.530 15.909 1.00 88.00 106 GLY A CA 1
ATOM 837 C C . GLY A 1 106 ? 9.667 -3.700 14.623 1.00 88.00 106 GLY A C 1
ATOM 838 O O . GLY A 1 106 ? 9.414 -2.503 14.717 1.00 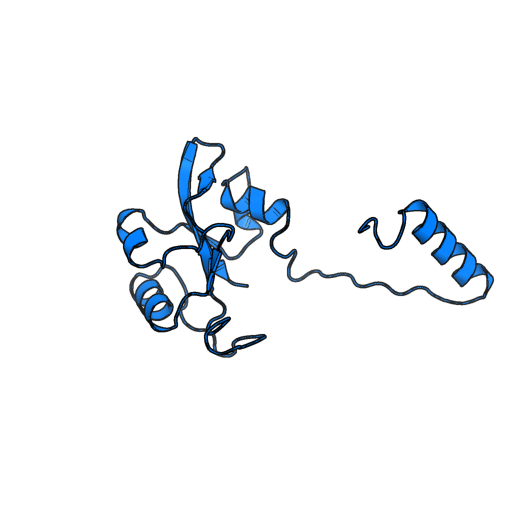88.00 106 GLY A O 1
ATOM 839 N N . VAL A 1 107 ? 9.807 -4.309 13.440 1.00 90.19 107 VAL A N 1
ATOM 840 C CA . VAL A 1 107 ? 9.669 -3.630 12.138 1.00 90.19 107 VAL A CA 1
ATOM 841 C C . VAL A 1 107 ? 8.571 -4.279 11.293 1.00 90.19 107 VAL A C 1
ATOM 843 O O . VAL A 1 107 ? 7.657 -3.597 10.830 1.00 90.19 107 VAL A O 1
ATOM 846 N N . LYS A 1 108 ? 8.630 -5.603 11.111 1.00 92.56 108 LYS A N 1
ATOM 847 C CA . LYS A 1 108 ? 7.645 -6.402 10.372 1.00 92.56 108 LYS A CA 1
ATOM 848 C C . LYS A 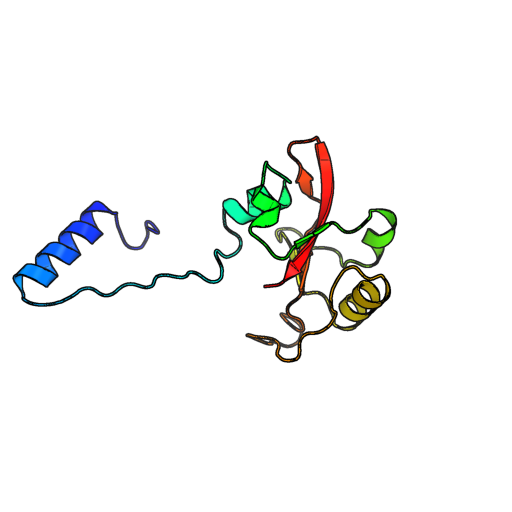1 108 ? 7.431 -7.733 11.077 1.00 92.56 108 LYS A C 1
ATOM 850 O O . LYS A 1 108 ? 8.167 -8.696 10.863 1.00 92.56 108 LYS A O 1
ATOM 855 N N . GLU A 1 109 ? 6.393 -7.791 11.898 1.00 93.94 109 GLU A N 1
ATOM 856 C CA . GLU A 1 109 ? 6.050 -8.978 12.683 1.00 93.94 109 GLU A CA 1
ATOM 857 C C . GLU A 1 109 ? 4.870 -9.757 12.097 1.00 93.94 109 GLU A C 1
ATOM 859 O O . GLU A 1 109 ? 4.678 -10.926 12.425 1.00 93.94 109 GLU A O 1
ATOM 864 N N . THR A 1 110 ? 4.105 -9.138 11.193 1.00 96.62 110 THR A N 1
ATOM 865 C CA . THR A 1 110 ? 3.007 -9.775 10.453 1.00 96.62 110 THR A CA 1
ATOM 866 C C . THR A 1 110 ? 3.021 -9.369 8.978 1.00 96.62 110 THR A C 1
ATOM 868 O O . THR A 1 110 ? 3.723 -8.434 8.591 1.00 96.62 110 THR A O 1
ATOM 871 N N . ASP A 1 111 ? 2.230 -10.038 8.136 1.00 95.38 111 ASP A N 1
ATOM 872 C CA . ASP A 1 111 ? 2.020 -9.638 6.732 1.00 95.38 111 ASP A CA 1
ATOM 873 C C . ASP A 1 111 ? 0.889 -8.615 6.556 1.00 95.38 111 ASP A C 1
ATOM 875 O O . ASP A 1 111 ? 0.519 -8.279 5.437 1.00 95.38 111 ASP A O 1
ATOM 879 N N . TRP A 1 112 ? 0.351 -8.081 7.655 1.00 97.25 112 TRP A N 1
ATOM 880 C CA . TRP A 1 112 ? -0.725 -7.096 7.624 1.00 97.25 112 TRP A CA 1
ATOM 881 C C . TRP A 1 112 ? -0.213 -5.723 8.032 1.00 97.25 112 TRP A C 1
ATOM 883 O O . TRP A 1 112 ? 0.616 -5.588 8.930 1.00 97.25 112 TRP A O 1
ATOM 893 N N . SER A 1 113 ? -0.685 -4.685 7.360 1.00 96.94 113 SER A N 1
ATOM 894 C CA . SER A 1 113 ? -0.426 -3.295 7.736 1.00 96.94 113 SER A CA 1
ATOM 895 C C . SER A 1 113 ? -1.733 -2.515 7.723 1.00 96.94 113 SER A C 1
ATOM 897 O O . SER A 1 113 ? -2.643 -2.856 6.968 1.00 96.94 113 SER A O 1
ATOM 899 N N . ALA A 1 114 ? -1.814 -1.465 8.535 1.00 97.94 114 ALA A N 1
ATOM 900 C CA . ALA A 1 114 ? -2.914 -0.509 8.499 1.00 97.94 114 ALA A CA 1
ATOM 901 C C . ALA A 1 114 ? -2.438 0.836 7.953 1.00 97.94 114 ALA A C 1
ATOM 903 O O . ALA A 1 114 ? -1.331 1.275 8.272 1.00 97.94 114 ALA A O 1
ATOM 904 N N . THR A 1 115 ? -3.264 1.487 7.139 1.00 97.69 115 THR A N 1
ATOM 905 C CA . THR A 1 115 ? -3.036 2.872 6.714 1.00 97.69 115 THR A CA 1
ATOM 906 C C . THR A 1 115 ? -3.384 3.847 7.837 1.00 97.69 115 THR A C 1
ATOM 908 O O . THR A 1 115 ? -4.090 3.511 8.801 1.00 97.69 115 THR A O 1
ATOM 911 N N . ASP A 1 116 ? -2.933 5.087 7.679 1.00 96.50 116 ASP A N 1
ATOM 912 C CA . ASP A 1 116 ? -3.551 6.213 8.376 1.00 96.50 116 ASP A CA 1
ATOM 913 C C . ASP A 1 116 ? -4.948 6.500 7.784 1.00 96.50 116 ASP A C 1
ATOM 915 O O . ASP A 1 116 ? -5.423 5.794 6.882 1.00 96.50 116 ASP A O 1
ATOM 919 N N . VAL A 1 117 ? -5.626 7.524 8.294 1.00 96.88 117 VAL A N 1
ATOM 920 C CA . VAL A 1 117 ? -6.868 8.036 7.729 1.00 96.88 117 VAL A CA 1
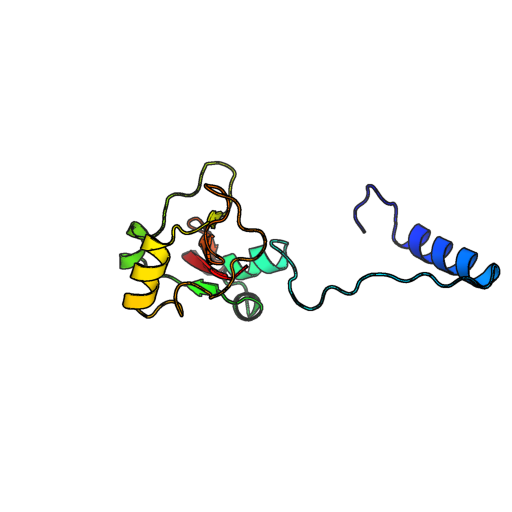ATOM 921 C C . VAL A 1 117 ? -6.603 8.637 6.350 1.00 96.88 117 VAL A C 1
ATOM 923 O O . VAL A 1 117 ? -5.909 9.640 6.194 1.00 96.88 117 VAL A O 1
ATOM 926 N N . VAL A 1 118 ? -7.229 8.055 5.332 1.00 97.12 118 VAL A N 1
ATOM 927 C CA . VAL A 1 118 ? -7.208 8.553 3.959 1.00 97.12 118 VAL A CA 1
ATOM 928 C C . VAL A 1 118 ? -8.598 9.038 3.580 1.00 97.12 118 VAL A C 1
ATOM 930 O O . VAL A 1 118 ? -9.572 8.293 3.651 1.00 97.12 118 VAL A O 1
ATOM 933 N N . VAL A 1 119 ? -8.697 10.294 3.144 1.00 98.12 119 VAL A N 1
ATOM 934 C CA . VAL A 1 119 ? -9.929 10.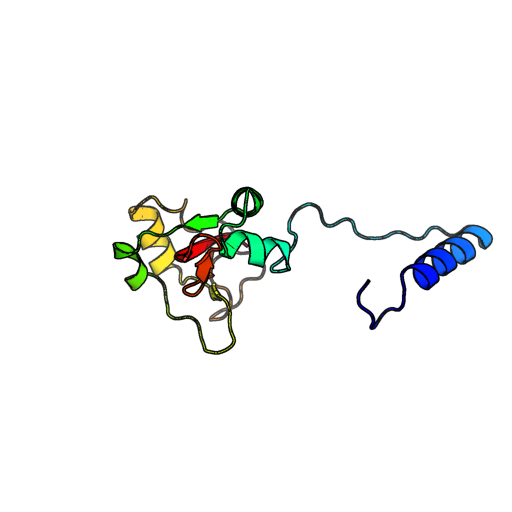822 2.548 1.00 98.12 119 VAL A CA 1
ATOM 935 C C . VAL A 1 119 ? -9.968 10.423 1.078 1.00 98.12 119 VAL A C 1
ATOM 937 O O . VAL A 1 119 ? -9.067 10.767 0.308 1.00 98.12 119 VAL A O 1
ATOM 940 N N . GLY A 1 120 ? -10.999 9.671 0.706 1.00 97.56 120 GLY A N 1
ATOM 941 C CA . GLY A 1 120 ? -11.204 9.231 -0.664 1.00 97.56 120 GLY A CA 1
ATOM 942 C C . GLY A 1 120 ? -11.647 10.352 -1.596 1.00 97.56 120 GLY A C 1
ATOM 943 O O . GLY A 1 120 ? -12.027 11.441 -1.162 1.00 97.56 120 GLY A O 1
ATOM 944 N N . VAL A 1 121 ? -11.647 10.070 -2.899 1.00 97.88 121 VAL A N 1
ATOM 945 C CA . VAL A 1 121 ? -12.141 11.009 -3.927 1.00 97.88 121 VAL A CA 1
ATOM 946 C C . VAL A 1 121 ? -13.629 11.338 -3.771 1.00 97.88 121 VAL A C 1
ATOM 948 O O . VAL A 1 121 ? -14.100 12.356 -4.270 1.00 97.88 121 VAL A O 1
ATOM 951 N N . ASP A 1 122 ? -14.356 10.495 -3.041 1.00 97.12 122 ASP A N 1
ATOM 952 C CA . ASP A 1 122 ? -15.754 10.674 -2.659 1.00 97.12 122 ASP A CA 1
ATOM 953 C C . ASP A 1 122 ? -15.940 11.465 -1.348 1.00 97.12 122 ASP A C 1
ATOM 955 O O . ASP A 1 122 ? -17.063 11.610 -0.865 1.00 97.12 122 ASP A O 1
ATOM 959 N N . GLY A 1 123 ? -14.853 11.964 -0.752 1.00 97.94 123 GLY A N 1
ATOM 960 C CA . GLY A 1 123 ? -14.863 12.744 0.484 1.00 97.94 123 GLY A CA 1
ATOM 961 C C . GLY A 1 123 ? -15.004 11.922 1.768 1.00 97.94 123 GLY A C 1
ATOM 962 O O . GLY A 1 123 ? -15.040 12.511 2.848 1.00 97.94 123 GLY A O 1
ATOM 963 N N . LYS A 1 124 ? -15.067 10.585 1.698 1.00 98.06 124 LYS A N 1
ATOM 964 C CA . LYS A 1 124 ? -15.162 9.737 2.897 1.00 98.06 124 LYS A CA 1
ATOM 965 C C . LYS A 1 124 ? -13.782 9.411 3.454 1.00 98.06 124 LYS A C 1
ATOM 967 O O . LYS A 1 124 ? -12.891 8.990 2.717 1.00 98.06 124 LYS A O 1
ATOM 972 N N . ALA A 1 125 ? -13.626 9.574 4.763 1.00 98.12 125 ALA A N 1
ATOM 973 C CA . ALA A 1 125 ? -12.440 9.153 5.496 1.00 98.12 125 ALA A CA 1
ATOM 974 C C . ALA A 1 125 ? -12.448 7.629 5.697 1.00 98.12 125 ALA A C 1
ATOM 976 O O . ALA A 1 125 ? -13.475 7.062 6.063 1.00 98.12 125 ALA A O 1
ATOM 977 N N . ARG A 1 126 ? -11.310 6.977 5.454 1.00 98.00 126 ARG A N 1
ATOM 978 C CA . ARG A 1 126 ? -11.143 5.521 5.530 1.00 98.00 126 ARG A CA 1
ATOM 979 C C . ARG A 1 126 ? -9.839 5.154 6.208 1.00 98.00 126 ARG A C 1
ATOM 981 O O . ARG A 1 126 ? -8.851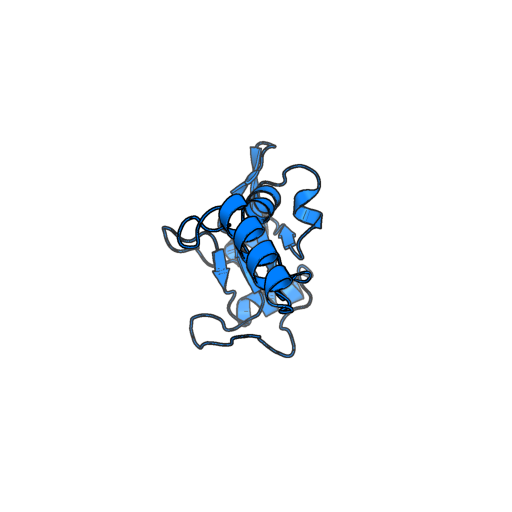 5.868 6.065 1.00 98.00 126 ARG A O 1
ATOM 988 N N . ARG A 1 127 ? -9.815 3.989 6.848 1.00 98.25 127 ARG A N 1
ATOM 989 C CA . ARG A 1 127 ? -8.581 3.275 7.184 1.00 98.25 127 ARG A CA 1
ATOM 990 C C . ARG A 1 127 ? -8.638 1.886 6.571 1.00 98.25 127 ARG A C 1
ATOM 992 O O . ARG A 1 127 ? -9.655 1.199 6.680 1.00 98.25 127 ARG A O 1
ATOM 999 N N . TRP A 1 128 ? -7.548 1.484 5.936 1.00 98.31 128 TRP A N 1
ATOM 1000 C CA . TRP A 1 128 ? -7.431 0.199 5.263 1.00 98.31 128 TRP A CA 1
ATOM 1001 C C . TRP A 1 128 ? -6.509 -0.720 6.046 1.00 98.31 128 TRP A C 1
ATOM 1003 O O . TRP A 1 128 ? -5.444 -0.293 6.488 1.00 98.31 128 TRP A O 1
ATOM 1013 N N . VAL A 1 129 ? -6.880 -1.992 6.155 1.00 98.31 129 VAL A N 1
ATOM 1014 C CA . VAL A 1 129 ? -5.956 -3.074 6.507 1.00 98.31 129 VAL A CA 1
ATOM 1015 C C . VAL A 1 129 ? -5.663 -3.860 5.245 1.00 98.31 129 VAL A C 1
ATOM 1017 O O . VAL A 1 129 ? -6.587 -4.300 4.566 1.00 98.31 129 VAL A O 1
ATOM 1020 N N . TYR A 1 130 ? -4.389 -4.030 4.913 1.00 96.44 130 TYR A N 1
ATOM 1021 C CA . TYR A 1 130 ? -3.973 -4.690 3.680 1.00 96.44 130 TYR A CA 1
ATOM 1022 C C . TYR A 1 130 ? -2.856 -5.699 3.918 1.00 96.44 130 TYR A C 1
ATOM 1024 O O . TYR A 1 130 ? -2.054 -5.557 4.848 1.00 96.44 130 TYR A O 1
ATOM 1032 N N . LEU A 1 131 ? -2.830 -6.712 3.057 1.00 94.25 131 LEU A N 1
ATOM 1033 C CA . LEU A 1 131 ? -1.782 -7.723 3.000 1.00 94.25 131 LEU A CA 1
ATOM 1034 C C . LEU A 1 131 ? -0.629 -7.232 2.111 1.00 94.25 131 LEU A C 1
ATOM 1036 O O . LEU A 1 131 ? -0.885 -6.646 1.056 1.00 94.25 131 LEU A O 1
ATOM 1040 N N . HIS A 1 132 ? 0.619 -7.471 2.521 1.00 86.12 132 HIS A N 1
ATOM 1041 C CA . HIS A 1 132 ? 1.831 -7.139 1.755 1.00 86.12 132 HIS A CA 1
ATOM 1042 C C . HIS A 1 132 ? 2.699 -8.350 1.428 1.00 86.12 132 HIS A C 1
ATOM 1044 O O . HIS A 1 132 ? 2.661 -9.347 2.180 1.00 86.12 132 HIS A O 1
#

Radius of gyration: 19.42 Å; chains: 1; bounding box: 43×32×51 Å

Sequence (132 aa):
MDPAFGTEQEFVEMTRVAAAHNAIVIDDVVPAHTGKGADFRLAEMAYDDFPGLYHMIEIRDDDWPLLPDVEDGRHAVNLPPAVVDQLRDKGYIVGQLRRVIFFEPGVKETDWSATDVVVGVDGKARRWVYLH